Protein AF-A0A497EJT6-F1 (afdb_monomer_lite)

Sequence (104 aa):
PKTLKIIAVISSKITLRERIAQTGYWKLKLMQDEVTKHIKVFFITPDEDGTLKTKKPAKKGRAIVEVDTDGSYVMSEEEVEESDKVKMFDKFIEDLKSLVNEKR

Structure (mmCIF, N/CA/C/O backbone):
data_AF-A0A497EJT6-F1
#
_entry.id   AF-A0A497EJT6-F1
#
loop_
_atom_site.group_PDB
_atom_site.id
_atom_site.type_symbol
_atom_site.label_atom_id
_atom_site.label_alt_id
_atom_site.label_comp_id
_atom_site.label_asym_id
_atom_site.label_entity_id
_atom_site.label_seq_id
_atom_site.pdbx_PDB_ins_code
_atom_site.Cartn_x
_atom_site.Cartn_y
_atom_site.Cartn_z
_atom_site.occupancy
_atom_site.B_iso_or_equiv
_atom_site.auth_seq_id
_atom_site.auth_comp_id
_atom_site.auth_asym_id
_atom_site.auth_atom_id
_atom_site.pdbx_PDB_model_num
ATOM 1 N N . PRO A 1 1 ? -6.543 13.388 22.913 1.00 54.62 1 PRO A N 1
ATOM 2 C CA . PRO A 1 1 ? -7.496 12.274 22.655 1.00 54.62 1 PRO A CA 1
ATOM 3 C C . PRO A 1 1 ? -7.125 11.041 23.494 1.00 54.62 1 PRO A C 1
ATOM 5 O O . PRO A 1 1 ? -5.952 10.686 23.515 1.00 54.62 1 PRO A O 1
ATOM 8 N N . LYS A 1 2 ? -8.080 10.432 24.217 1.00 66.00 2 LYS A N 1
ATOM 9 C CA . LYS A 1 2 ? -7.813 9.267 25.091 1.00 66.00 2 LYS A CA 1
ATOM 10 C C . LYS A 1 2 ? -7.892 7.917 24.364 1.00 66.00 2 LYS A C 1
A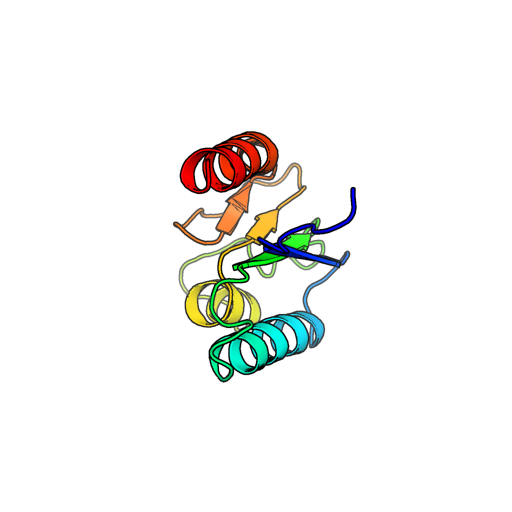TOM 12 O O . LYS A 1 2 ? -7.363 6.939 24.872 1.00 66.00 2 LYS A O 1
ATOM 17 N N . THR A 1 3 ? -8.484 7.871 23.169 1.00 80.44 3 THR A N 1
ATOM 18 C CA . THR A 1 3 ? -8.495 6.688 22.299 1.00 80.44 3 THR A CA 1
ATOM 19 C C . THR A 1 3 ? -8.356 7.128 20.838 1.00 80.44 3 THR A C 1
ATOM 21 O O . THR A 1 3 ? -9.114 7.963 20.351 1.00 80.44 3 THR A O 1
ATOM 24 N N . LEU A 1 4 ? -7.344 6.611 20.142 1.00 86.38 4 LEU A N 1
ATOM 25 C CA . LEU A 1 4 ? -7.165 6.761 18.696 1.00 86.38 4 LEU A CA 1
ATOM 26 C C . LEU A 1 4 ? -7.183 5.360 18.084 1.00 86.38 4 LEU A C 1
ATOM 28 O O . LEU A 1 4 ? -6.572 4.446 18.633 1.00 86.38 4 LEU A O 1
ATOM 32 N N . LYS A 1 5 ? -7.883 5.187 16.959 1.00 88.50 5 LYS A N 1
ATOM 33 C CA . LYS A 1 5 ? -7.905 3.925 16.212 1.00 88.50 5 LYS A CA 1
ATOM 34 C C . LYS A 1 5 ? -6.859 3.976 15.107 1.00 88.50 5 LYS A C 1
ATOM 36 O O . LYS A 1 5 ? -6.888 4.876 14.272 1.00 88.50 5 LYS A O 1
ATOM 41 N N . ILE A 1 6 ? -5.964 2.995 15.081 1.00 92.69 6 ILE A N 1
ATOM 42 C CA . ILE A 1 6 ? -5.015 2.832 13.980 1.00 92.69 6 ILE A CA 1
ATOM 43 C C . ILE A 1 6 ? -5.778 2.230 12.798 1.00 92.69 6 ILE A C 1
ATOM 45 O O . ILE A 1 6 ? -6.393 1.177 12.924 1.00 92.69 6 ILE A O 1
ATOM 49 N N . ILE A 1 7 ? -5.776 2.907 11.652 1.00 94.06 7 ILE A N 1
ATOM 50 C CA . ILE A 1 7 ? -6.479 2.434 10.447 1.00 94.06 7 ILE A CA 1
ATOM 51 C C . ILE A 1 7 ? -5.525 1.921 9.372 1.00 94.06 7 ILE A C 1
ATOM 53 O O . ILE A 1 7 ? -5.903 1.044 8.598 1.00 94.06 7 ILE A O 1
ATOM 57 N N . ALA A 1 8 ? -4.298 2.441 9.346 1.00 95.94 8 ALA A N 1
ATOM 58 C CA . ALA A 1 8 ? -3.295 2.092 8.361 1.00 95.94 8 ALA A CA 1
ATOM 59 C C . ALA A 1 8 ? -1.870 2.272 8.903 1.00 95.94 8 ALA A C 1
ATOM 61 O O . ALA A 1 8 ? -1.630 3.081 9.799 1.00 95.94 8 ALA A O 1
ATOM 62 N N . VAL A 1 9 ? -0.937 1.540 8.304 1.00 96.81 9 VAL A N 1
ATOM 63 C CA . VAL A 1 9 ? 0.513 1.691 8.414 1.00 96.81 9 VAL A CA 1
ATOM 64 C C . VAL A 1 9 ? 1.047 2.051 7.033 1.00 96.81 9 VAL A C 1
ATOM 66 O O . VAL A 1 9 ? 0.678 1.432 6.035 1.00 96.81 9 VAL A O 1
ATOM 69 N N . ILE A 1 10 ? 1.934 3.041 6.986 1.00 96.69 10 ILE A N 1
ATOM 70 C CA . ILE A 1 10 ? 2.611 3.480 5.767 1.00 96.69 10 ILE A CA 1
ATOM 71 C C . ILE A 1 10 ? 4.090 3.119 5.892 1.00 96.69 10 ILE A C 1
ATOM 73 O O . ILE A 1 10 ? 4.803 3.652 6.741 1.00 96.69 10 ILE A O 1
ATOM 77 N N . SER A 1 11 ? 4.555 2.217 5.034 1.00 96.44 11 SER A N 1
ATOM 78 C CA . SER A 1 11 ? 5.971 1.886 4.884 1.00 96.44 11 SER A CA 1
ATOM 79 C C . SER A 1 11 ? 6.550 2.732 3.751 1.00 96.44 11 SER A C 1
ATOM 81 O O . SER A 1 11 ? 6.297 2.457 2.581 1.00 96.44 11 SER A O 1
ATOM 83 N N . SER A 1 12 ? 7.286 3.794 4.094 1.00 94.88 12 SER A N 1
ATOM 84 C CA . SER A 1 12 ? 7.913 4.694 3.116 1.00 94.88 12 SER A CA 1
ATOM 85 C C . SER A 1 12 ? 9.380 4.324 2.907 1.00 94.88 12 SER A C 1
ATOM 87 O O . SER A 1 12 ? 10.153 4.285 3.873 1.00 94.88 12 SER A O 1
ATOM 89 N N . LYS A 1 13 ? 9.764 3.997 1.668 1.00 92.44 13 LYS A N 1
ATOM 90 C CA . LYS A 1 13 ? 11.119 3.550 1.306 1.00 92.44 13 LYS A CA 1
ATOM 91 C C . LYS A 1 13 ? 11.493 4.028 -0.091 1.00 92.44 13 LYS A C 1
ATOM 93 O O . LYS A 1 13 ? 10.682 3.989 -1.004 1.00 92.44 13 LYS A O 1
ATOM 98 N N . ILE A 1 14 ? 12.767 4.366 -0.277 1.00 91.50 14 ILE A N 1
ATOM 99 C CA . ILE A 1 14 ? 13.283 4.808 -1.580 1.00 91.50 14 ILE A CA 1
ATOM 100 C C . ILE A 1 14 ? 13.280 3.662 -2.613 1.00 91.50 14 ILE A C 1
ATOM 102 O O . ILE A 1 14 ? 12.866 3.858 -3.744 1.00 91.50 14 ILE A O 1
ATOM 106 N N . THR A 1 15 ? 13.663 2.441 -2.220 1.00 87.31 15 THR A N 1
ATOM 107 C CA . THR A 1 15 ? 13.670 1.269 -3.123 1.00 87.31 15 THR A CA 1
ATOM 108 C C . THR A 1 15 ? 13.069 0.029 -2.463 1.00 87.31 15 THR A C 1
ATOM 110 O O . THR A 1 15 ? 13.027 -0.069 -1.229 1.00 87.31 15 THR A O 1
ATOM 113 N N . LEU A 1 16 ? 12.636 -0.945 -3.265 1.00 86.56 16 LEU A N 1
ATOM 114 C CA . LEU A 1 16 ? 11.903 -2.113 -2.775 1.00 86.56 16 LEU A CA 1
ATOM 115 C C . LEU A 1 16 ? 12.819 -3.186 -2.186 1.00 86.56 16 LEU A C 1
ATOM 117 O O . LEU A 1 16 ? 12.603 -3.581 -1.041 1.00 86.56 16 LEU A O 1
ATOM 121 N N . ARG A 1 17 ? 13.825 -3.644 -2.947 1.00 86.06 17 ARG A N 1
ATOM 122 C CA . ARG A 1 17 ? 14.736 -4.768 -2.617 1.00 86.06 17 ARG A CA 1
ATOM 123 C C . ARG A 1 17 ? 14.083 -5.842 -1.715 1.00 86.06 17 ARG A C 1
ATOM 125 O O . ARG A 1 17 ? 12.968 -6.282 -1.978 1.00 86.06 17 ARG A O 1
ATOM 132 N N . GLU A 1 18 ? 14.738 -6.273 -0.642 1.00 88.06 18 GLU A N 1
ATOM 133 C CA . GLU A 1 18 ? 14.186 -7.177 0.377 1.00 88.06 18 GLU A CA 1
ATOM 134 C C . GLU A 1 18 ? 13.147 -6.508 1.295 1.00 88.06 18 GLU A C 1
ATOM 136 O O . GLU A 1 18 ? 12.369 -7.182 1.974 1.00 88.06 18 GLU A O 1
ATOM 141 N N . ARG A 1 19 ? 13.096 -5.174 1.302 1.00 89.31 19 ARG A N 1
ATOM 142 C CA . ARG A 1 19 ? 12.249 -4.364 2.189 1.00 89.31 19 ARG A CA 1
ATOM 143 C C . ARG A 1 19 ? 10.766 -4.521 1.873 1.00 89.31 19 ARG A C 1
ATOM 145 O O . ARG A 1 19 ? 9.940 -4.420 2.778 1.00 89.31 19 ARG A O 1
ATOM 152 N N . ILE A 1 20 ? 10.414 -4.827 0.623 1.00 93.44 20 ILE A N 1
ATOM 153 C CA . ILE A 1 20 ? 9.016 -5.097 0.275 1.00 93.44 20 ILE A CA 1
ATOM 154 C C . ILE A 1 20 ? 8.502 -6.397 0.903 1.00 93.44 20 ILE A C 1
ATOM 156 O O . ILE A 1 20 ? 7.378 -6.434 1.399 1.00 93.44 20 ILE A O 1
ATOM 160 N N . ALA A 1 21 ? 9.352 -7.425 0.992 1.00 94.31 21 ALA A N 1
ATOM 161 C CA . ALA A 1 21 ? 9.010 -8.666 1.683 1.00 94.31 21 ALA A CA 1
ATOM 162 C C . ALA A 1 21 ? 8.815 -8.433 3.191 1.00 94.31 21 ALA A C 1
ATOM 164 O O . ALA A 1 21 ? 7.927 -9.027 3.795 1.00 94.31 21 ALA A O 1
ATOM 165 N N . GLN A 1 22 ? 9.585 -7.518 3.794 1.00 95.00 22 GLN A N 1
ATOM 166 C CA . GLN A 1 22 ? 9.388 -7.115 5.192 1.00 95.00 22 GLN A CA 1
ATOM 167 C C . GLN A 1 22 ? 8.034 -6.415 5.398 1.00 95.00 22 GLN A C 1
ATOM 169 O O . GLN A 1 22 ? 7.341 -6.706 6.371 1.00 95.00 22 GLN A O 1
ATOM 174 N N . THR A 1 23 ? 7.630 -5.528 4.480 1.00 96.19 23 THR A N 1
ATOM 175 C CA . THR A 1 23 ? 6.304 -4.884 4.522 1.00 96.19 23 THR A CA 1
ATOM 176 C C . THR A 1 23 ? 5.177 -5.918 4.398 1.00 96.19 23 THR A C 1
ATOM 178 O O . THR A 1 23 ? 4.254 -5.904 5.213 1.00 96.19 23 THR A O 1
ATOM 181 N N . GLY A 1 24 ? 5.274 -6.850 3.441 1.00 96.31 24 GLY A N 1
ATOM 182 C CA . GLY A 1 24 ? 4.304 -7.942 3.282 1.00 96.31 24 GLY A CA 1
ATOM 183 C C . GLY A 1 24 ? 4.219 -8.841 4.521 1.00 96.31 24 GLY A C 1
ATOM 184 O O . GLY A 1 24 ? 3.131 -9.135 5.014 1.00 96.31 24 GLY A O 1
ATOM 185 N N . TYR A 1 25 ? 5.365 -9.191 5.116 1.00 96.44 25 TYR A N 1
ATOM 186 C CA . TYR A 1 25 ? 5.417 -9.951 6.367 1.00 96.44 25 TYR A CA 1
ATOM 187 C C . TYR A 1 25 ? 4.659 -9.259 7.509 1.00 96.44 25 TYR A C 1
ATOM 189 O O . TYR A 1 25 ? 3.883 -9.904 8.216 1.00 96.44 25 TYR A O 1
ATOM 197 N N . TRP A 1 26 ? 4.825 -7.944 7.678 1.00 96.56 26 TRP A N 1
ATOM 198 C CA . TRP A 1 26 ? 4.090 -7.201 8.702 1.00 96.56 26 TRP A CA 1
ATOM 199 C C . TRP A 1 26 ? 2.590 -7.153 8.439 1.00 96.56 26 TRP A C 1
ATOM 201 O O . TRP A 1 26 ? 1.821 -7.285 9.391 1.00 96.56 26 TRP A O 1
ATOM 211 N N . LYS A 1 27 ? 2.151 -7.045 7.177 1.00 97.19 27 LYS A N 1
ATOM 212 C CA . LYS A 1 27 ? 0.726 -7.190 6.853 1.00 97.19 27 LYS A CA 1
ATOM 213 C C . LYS A 1 27 ? 0.223 -8.549 7.340 1.00 97.19 27 LYS A C 1
ATOM 215 O O . LYS A 1 27 ? -0.749 -8.605 8.096 1.00 97.19 27 LYS A O 1
ATOM 220 N N . LEU A 1 28 ? 0.894 -9.636 6.959 1.00 96.69 28 LEU A N 1
ATOM 221 C CA . LEU A 1 28 ? 0.506 -10.987 7.371 1.00 96.69 28 LEU A CA 1
ATOM 222 C C . LEU A 1 28 ? 0.425 -11.111 8.898 1.00 96.69 28 LEU A C 1
ATOM 224 O O . LEU A 1 28 ? -0.533 -11.688 9.405 1.00 96.69 28 LEU A O 1
ATOM 228 N N . LYS A 1 29 ? 1.369 -10.514 9.636 1.00 97.31 29 LYS A N 1
ATOM 229 C CA . LYS A 1 29 ? 1.339 -10.497 11.105 1.00 97.31 29 LYS A CA 1
ATOM 230 C C . LYS A 1 29 ? 0.163 -9.726 11.685 1.00 97.31 29 LYS A C 1
ATOM 232 O O . LYS A 1 29 ? -0.504 -10.255 12.565 1.00 97.31 29 LYS A O 1
ATOM 237 N N . LEU A 1 30 ? -0.137 -8.538 11.168 1.00 97.44 30 LEU A N 1
ATOM 238 C CA . LEU A 1 30 ? -1.305 -7.772 11.609 1.00 97.44 30 LEU A CA 1
ATOM 239 C C . LEU A 1 30 ? -2.611 -8.513 11.287 1.00 97.44 30 LEU A C 1
ATOM 241 O O . LEU A 1 30 ? -3.560 -8.482 12.055 1.00 97.44 30 LEU A O 1
ATOM 245 N N . MET A 1 31 ? -2.666 -9.230 10.166 1.00 97.06 31 MET A N 1
ATOM 246 C CA . MET A 1 31 ? -3.845 -10.001 9.765 1.00 97.06 31 MET A CA 1
ATOM 247 C C . MET A 1 31 ? -4.136 -11.211 10.666 1.00 97.06 31 MET A C 1
ATOM 249 O O . MET A 1 31 ? -5.284 -11.639 10.730 1.00 97.06 3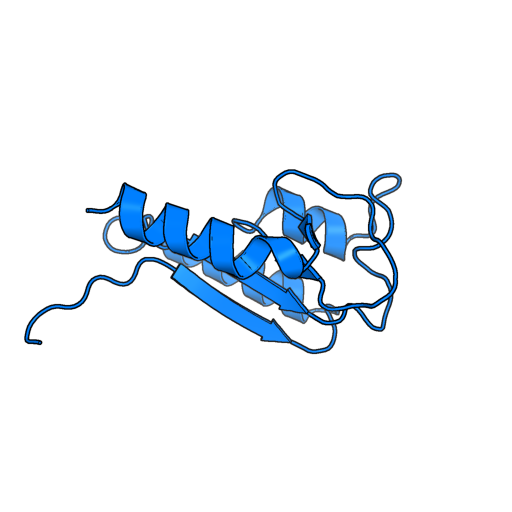1 MET A O 1
ATOM 253 N N . GLN A 1 32 ? -3.122 -11.761 11.340 1.00 97.50 32 GLN A N 1
ATOM 254 C CA . GLN A 1 32 ? -3.250 -12.949 12.195 1.00 97.50 32 GLN A CA 1
ATOM 255 C C . GLN A 1 32 ? -3.896 -12.662 13.558 1.00 97.50 32 GLN A C 1
ATOM 257 O O . GLN A 1 32 ? -4.277 -13.604 14.247 1.00 97.50 32 GLN A O 1
ATOM 262 N N . ASP A 1 33 ? -4.022 -11.394 13.952 1.00 96.94 33 ASP A N 1
ATOM 263 C CA . ASP A 1 33 ? -4.540 -10.997 15.260 1.00 96.94 33 ASP A CA 1
ATOM 264 C C . ASP A 1 33 ? -5.857 -10.219 15.111 1.00 96.94 33 ASP A C 1
ATOM 266 O O . ASP A 1 33 ? -5.938 -9.226 14.387 1.00 96.94 33 ASP A O 1
ATOM 270 N N . GLU A 1 34 ? -6.901 -10.649 15.823 1.00 96.50 34 GLU A N 1
ATOM 271 C CA . GLU A 1 34 ? -8.242 -10.048 15.791 1.00 96.50 34 GLU A CA 1
ATOM 272 C C . GLU A 1 34 ? -8.254 -8.545 16.119 1.00 96.50 34 GLU A C 1
ATOM 274 O O . GLU A 1 34 ? -9.031 -7.782 15.535 1.00 96.50 34 GLU A O 1
ATOM 279 N N . VAL A 1 35 ? -7.360 -8.097 17.002 1.00 95.44 35 VAL A N 1
ATOM 280 C CA . VAL A 1 35 ? -7.232 -6.695 17.406 1.00 95.44 35 VAL A CA 1
ATOM 281 C C . VAL A 1 35 ? -6.600 -5.864 16.294 1.00 95.44 35 VAL A C 1
ATOM 283 O O . VAL A 1 35 ? -6.933 -4.689 16.163 1.00 95.44 35 VAL A O 1
ATOM 286 N N . THR A 1 36 ? -5.736 -6.438 15.452 1.00 96.81 36 THR A N 1
ATOM 287 C CA . THR A 1 36 ? -4.947 -5.675 14.462 1.00 96.81 36 THR A CA 1
ATOM 288 C C . THR A 1 36 ? -5.279 -5.971 12.998 1.00 96.81 36 THR A C 1
ATOM 290 O O . THR A 1 36 ? -4.904 -5.185 12.125 1.00 96.81 36 THR A O 1
ATOM 293 N N . LYS A 1 37 ? -6.091 -6.997 12.701 1.00 97.00 37 LYS A N 1
ATOM 294 C CA . LYS A 1 37 ? -6.420 -7.426 11.324 1.00 97.00 37 LYS A CA 1
ATOM 295 C C . LYS A 1 37 ? -7.057 -6.354 10.447 1.00 97.00 37 LYS A C 1
ATOM 297 O O . LYS A 1 37 ? -6.991 -6.423 9.220 1.00 97.00 37 LYS A O 1
ATOM 302 N N . HIS A 1 38 ? -7.665 -5.357 11.082 1.00 94.75 38 HIS A N 1
ATOM 303 C CA . HIS A 1 38 ? -8.332 -4.229 10.443 1.00 94.75 38 HIS A CA 1
ATOM 304 C C . HIS A 1 38 ? -7.381 -3.122 9.956 1.00 94.75 38 HIS A C 1
ATOM 306 O O . HIS A 1 38 ? -7.855 -2.171 9.320 1.00 94.75 38 HIS A O 1
ATOM 312 N N . ILE A 1 39 ? -6.091 -3.202 10.301 1.00 96.75 39 ILE A N 1
ATOM 313 C CA . ILE A 1 39 ? -5.061 -2.232 9.926 1.00 96.75 39 ILE A CA 1
ATOM 314 C C . ILE A 1 39 ? -4.597 -2.531 8.499 1.00 96.75 39 ILE A C 1
ATOM 316 O O . ILE A 1 39 ? -4.176 -3.648 8.185 1.00 96.75 39 ILE A O 1
ATOM 320 N N . LYS A 1 40 ? -4.684 -1.514 7.641 1.00 96.88 40 LYS A N 1
ATOM 321 C CA . LYS A 1 40 ? -4.211 -1.556 6.255 1.00 96.88 40 LYS A CA 1
ATOM 322 C C . LYS A 1 40 ? -2.708 -1.301 6.182 1.00 96.88 40 LYS A C 1
ATOM 324 O O . LYS A 1 40 ? -2.202 -0.483 6.941 1.00 96.88 40 LYS A O 1
ATOM 329 N N . VAL A 1 41 ? -1.983 -1.962 5.286 1.00 97.75 41 VAL A N 1
ATOM 330 C CA . VAL A 1 41 ? -0.539 -1.735 5.103 1.00 97.75 41 VAL A CA 1
ATOM 331 C C . VAL A 1 41 ? -0.258 -1.269 3.683 1.00 97.75 41 VAL A C 1
ATOM 333 O O . VAL A 1 41 ? -0.408 -2.035 2.732 1.00 97.75 41 VAL A O 1
ATOM 336 N N . PHE A 1 42 ? 0.191 -0.020 3.564 1.00 97.44 42 PHE A N 1
ATOM 337 C CA . PHE A 1 42 ? 0.552 0.604 2.296 1.00 97.44 42 PHE A CA 1
ATOM 338 C C . PHE A 1 42 ? 2.062 0.779 2.164 1.00 97.44 42 PHE A C 1
ATOM 340 O O . PHE A 1 42 ? 2.764 1.034 3.149 1.00 97.44 42 PHE A O 1
ATOM 347 N N . PHE A 1 43 ? 2.555 0.688 0.932 1.00 97.00 43 PHE A N 1
ATOM 348 C CA . PHE A 1 43 ? 3.954 0.931 0.593 1.00 97.00 43 PHE A CA 1
ATOM 349 C C . PHE A 1 43 ? 4.101 2.178 -0.282 1.00 97.00 43 PHE A C 1
ATOM 351 O O . PHE A 1 43 ? 3.484 2.266 -1.338 1.00 97.00 43 PHE A O 1
ATOM 358 N N . ILE A 1 44 ? 4.922 3.143 0.121 1.00 96.75 44 ILE A N 1
ATOM 359 C CA . ILE A 1 44 ? 5.139 4.377 -0.649 1.00 96.75 44 ILE A CA 1
ATOM 360 C C . ILE A 1 44 ? 6.598 4.444 -1.073 1.00 96.75 44 ILE A C 1
ATOM 362 O O . ILE A 1 44 ? 7.494 4.243 -0.247 1.00 96.75 44 ILE A O 1
ATOM 366 N N . THR A 1 45 ? 6.836 4.701 -2.358 1.00 96.31 45 THR A N 1
ATOM 367 C CA . THR A 1 45 ? 8.182 4.633 -2.926 1.00 96.31 45 THR A CA 1
ATOM 368 C C . THR A 1 45 ? 8.336 5.468 -4.197 1.00 96.31 45 THR A C 1
ATOM 370 O O . THR A 1 45 ? 7.384 5.560 -4.961 1.00 96.31 45 THR A O 1
ATOM 373 N N . PRO A 1 46 ? 9.513 6.055 -4.465 1.00 95.56 46 PRO A N 1
ATOM 374 C CA . PRO A 1 46 ? 9.851 6.575 -5.786 1.00 95.56 46 PRO A CA 1
ATOM 375 C C . PRO A 1 46 ? 10.183 5.477 -6.817 1.00 95.56 46 PRO A C 1
ATOM 377 O O . PRO A 1 46 ? 10.290 5.792 -7.992 1.00 95.56 46 PRO A O 1
ATOM 380 N N . ASP A 1 47 ? 10.325 4.204 -6.411 1.00 93.75 47 ASP A N 1
ATOM 381 C CA . ASP A 1 47 ? 10.617 3.064 -7.305 1.00 93.75 47 ASP A CA 1
ATOM 382 C C . ASP A 1 47 ? 11.854 3.278 -8.204 1.00 93.75 47 ASP A C 1
ATOM 384 O O . ASP A 1 47 ? 11.831 2.967 -9.389 1.00 93.75 47 ASP A O 1
ATOM 388 N N . GLU A 1 48 ? 12.965 3.786 -7.649 1.00 89.56 48 GLU A N 1
ATOM 389 C CA .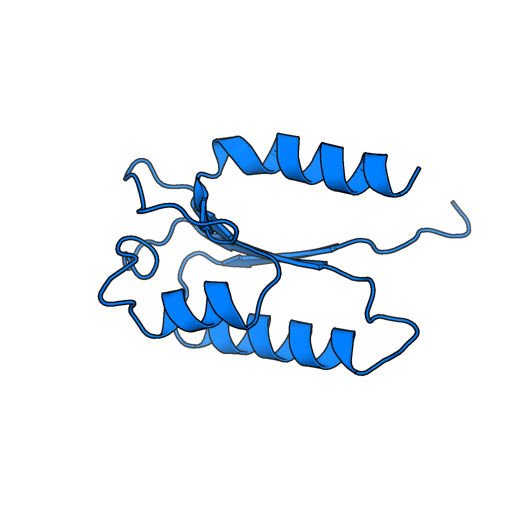 GLU A 1 48 ? 14.188 4.103 -8.423 1.00 89.56 48 GLU A CA 1
ATOM 390 C C . GLU A 1 48 ? 14.783 2.901 -9.192 1.00 89.56 48 GLU A C 1
ATOM 392 O O . GLU A 1 48 ? 15.564 3.083 -10.123 1.00 89.56 48 GLU A O 1
ATOM 397 N N . ASP A 1 49 ? 14.442 1.664 -8.810 1.00 87.56 49 ASP A N 1
ATOM 398 C CA . ASP A 1 49 ? 14.862 0.434 -9.497 1.00 87.56 49 ASP A CA 1
ATOM 399 C C . ASP A 1 49 ? 13.823 -0.098 -10.513 1.00 87.56 49 ASP A C 1
ATOM 401 O O . ASP A 1 49 ? 14.014 -1.161 -11.127 1.00 87.56 49 ASP A O 1
ATOM 405 N N . GLY A 1 50 ? 12.727 0.641 -10.716 1.00 91.75 50 GLY A N 1
ATOM 406 C CA . GLY A 1 50 ? 11.649 0.328 -11.652 1.00 91.75 50 GLY A CA 1
ATOM 407 C C . GLY A 1 50 ? 11.013 -1.031 -11.374 1.00 91.75 50 GLY A C 1
ATOM 408 O O . GLY A 1 50 ? 10.687 -1.776 -12.310 1.00 91.75 50 GLY A O 1
ATOM 409 N N . THR A 1 51 ? 10.948 -1.449 -10.108 1.00 93.81 51 THR A N 1
ATOM 410 C CA . THR A 1 51 ? 10.423 -2.759 -9.716 1.00 93.81 51 THR A CA 1
ATOM 411 C C . THR A 1 51 ? 8.922 -2.853 -9.958 1.00 93.81 51 THR A C 1
ATOM 413 O O . THR A 1 51 ? 8.429 -3.935 -10.290 1.00 93.81 51 THR A O 1
ATOM 416 N N . LEU A 1 52 ? 8.204 -1.742 -9.815 1.00 95.44 52 LEU A N 1
ATOM 417 C CA . LEU A 1 52 ? 6.753 -1.665 -9.936 1.00 95.44 52 LEU A CA 1
ATOM 418 C C . LEU A 1 52 ? 6.273 -1.281 -11.336 1.00 95.44 52 LEU A C 1
ATOM 420 O O . LEU A 1 52 ? 5.078 -1.400 -11.593 1.00 95.44 52 LEU A O 1
ATOM 424 N N . LYS A 1 53 ? 7.174 -0.891 -12.242 1.00 94.31 53 LYS A N 1
ATOM 425 C CA . LYS A 1 53 ? 6.847 -0.349 -13.570 1.00 94.31 53 LYS A CA 1
ATOM 426 C C . LYS A 1 53 ? 5.954 -1.241 -14.441 1.00 94.31 53 LYS A C 1
ATOM 428 O O . LYS A 1 53 ? 4.988 -0.751 -15.013 1.00 94.31 53 LYS A O 1
ATOM 433 N N . THR A 1 54 ? 6.255 -2.537 -14.538 1.00 94.75 54 THR A N 1
ATOM 434 C CA . THR A 1 54 ? 5.566 -3.474 -15.447 1.00 94.75 54 THR A CA 1
ATOM 435 C C . THR A 1 54 ? 4.725 -4.484 -14.670 1.00 94.75 54 THR A C 1
ATOM 437 O O . THR A 1 54 ? 5.212 -5.131 -13.737 1.00 94.75 54 THR A O 1
ATOM 440 N N . LYS A 1 55 ? 3.470 -4.668 -15.084 1.00 94.38 55 LYS A N 1
ATOM 441 C CA . LYS A 1 55 ? 2.512 -5.611 -14.496 1.00 94.38 55 LYS A CA 1
ATOM 442 C C . LYS A 1 55 ? 2.710 -7.025 -15.027 1.00 94.38 55 LYS A C 1
ATOM 444 O O . LYS A 1 55 ? 2.564 -7.983 -14.269 1.00 94.38 55 LYS A O 1
ATOM 449 N N . LYS A 1 56 ? 3.032 -7.191 -16.316 1.00 93.56 56 LYS A N 1
ATOM 450 C CA . LYS A 1 56 ? 3.264 -8.510 -16.932 1.00 93.56 56 LYS A CA 1
ATOM 451 C C . LYS A 1 56 ? 4.456 -8.502 -17.906 1.00 93.56 56 LYS A C 1
ATOM 453 O O . LYS A 1 56 ? 4.410 -7.767 -18.884 1.00 93.56 56 LYS A O 1
ATOM 458 N N . PRO A 1 57 ? 5.470 -9.364 -17.701 1.00 92.81 57 PRO A N 1
ATOM 459 C CA . PRO A 1 57 ? 5.652 -10.244 -16.546 1.00 92.81 57 PRO A CA 1
ATOM 460 C C . PRO A 1 57 ? 5.971 -9.441 -15.274 1.00 92.81 57 PRO A C 1
ATOM 462 O O . PRO A 1 57 ? 6.785 -8.521 -15.297 1.00 92.81 57 PRO A O 1
ATOM 465 N N . ALA A 1 58 ? 5.339 -9.797 -14.152 1.00 94.25 58 ALA A N 1
ATOM 466 C CA . ALA A 1 58 ? 5.589 -9.126 -12.881 1.00 94.25 58 ALA A CA 1
ATOM 467 C C . ALA A 1 58 ? 6.984 -9.480 -12.345 1.00 94.25 58 ALA A C 1
ATOM 469 O O . ALA A 1 58 ? 7.324 -10.656 -12.182 1.00 94.25 58 ALA A O 1
ATOM 470 N N . LYS A 1 59 ? 7.774 -8.461 -11.986 1.00 94.88 59 LYS A N 1
ATOM 471 C CA . LYS A 1 59 ? 8.957 -8.655 -11.134 1.00 94.88 59 LYS A CA 1
ATOM 472 C C . LYS A 1 59 ? 8.511 -9.165 -9.757 1.00 94.88 59 LYS A C 1
ATOM 474 O O . LYS A 1 59 ? 7.426 -8.833 -9.283 1.00 94.88 59 LYS A O 1
ATOM 479 N N . LYS A 1 60 ? 9.381 -9.908 -9.062 1.00 93.81 60 LYS A N 1
ATOM 480 C CA . LYS A 1 60 ? 9.088 -10.468 -7.726 1.00 93.81 60 LYS A CA 1
ATOM 481 C C . LYS A 1 60 ? 8.537 -9.419 -6.749 1.00 93.81 60 LYS A C 1
ATOM 483 O O . LYS A 1 60 ? 7.569 -9.695 -6.051 1.00 93.81 60 LYS A O 1
ATOM 488 N N . GLY A 1 61 ? 9.132 -8.224 -6.713 1.00 94.38 61 GLY A N 1
ATOM 489 C CA . GLY A 1 61 ? 8.669 -7.144 -5.839 1.00 94.38 61 GLY A CA 1
ATOM 490 C C . GLY A 1 61 ? 7.244 -6.691 -6.160 1.00 94.38 61 GLY A C 1
ATOM 491 O O . GLY A 1 61 ? 6.434 -6.591 -5.245 1.00 94.38 61 GLY A O 1
ATOM 492 N N . ARG A 1 62 ? 6.910 -6.520 -7.447 1.00 96.00 62 ARG A N 1
ATOM 493 C CA . ARG A 1 62 ? 5.553 -6.183 -7.903 1.00 96.00 62 ARG A CA 1
ATOM 494 C C . ARG A 1 62 ? 4.532 -7.237 -7.482 1.00 96.00 62 ARG A C 1
ATOM 496 O O . ARG A 1 62 ? 3.488 -6.879 -6.950 1.00 96.00 62 ARG A O 1
ATOM 503 N N . ALA A 1 63 ? 4.860 -8.518 -7.648 1.00 96.12 63 ALA A N 1
ATOM 504 C CA . ALA A 1 63 ? 3.984 -9.609 -7.224 1.00 96.12 63 ALA A CA 1
ATOM 505 C C . ALA A 1 63 ? 3.709 -9.576 -5.709 1.00 96.12 63 ALA A C 1
ATOM 507 O O . ALA A 1 63 ? 2.562 -9.709 -5.296 1.00 96.12 63 ALA A O 1
ATOM 508 N N . ILE A 1 64 ? 4.732 -9.325 -4.883 1.00 95.50 64 ILE A N 1
ATOM 509 C CA . ILE A 1 64 ? 4.565 -9.194 -3.424 1.00 95.50 64 ILE A CA 1
ATOM 510 C C . ILE A 1 64 ? 3.649 -8.012 -3.084 1.00 95.50 64 ILE A C 1
ATOM 512 O O . ILE A 1 64 ? 2.792 -8.141 -2.219 1.00 95.50 64 ILE A O 1
ATOM 516 N N . VAL A 1 65 ? 3.787 -6.869 -3.763 1.00 95.88 65 VAL A N 1
ATOM 517 C CA . VAL A 1 65 ? 2.901 -5.713 -3.524 1.00 95.88 65 VAL A CA 1
ATOM 518 C C . VAL A 1 65 ? 1.449 -6.059 -3.828 1.00 95.88 65 VAL A C 1
ATOM 520 O O . VAL A 1 65 ? 0.556 -5.804 -3.027 1.00 95.88 65 VAL A O 1
ATOM 523 N N . GLU A 1 66 ? 1.201 -6.676 -4.977 1.00 96.38 66 GLU A N 1
ATOM 524 C CA . GLU A 1 66 ? -0.162 -6.988 -5.401 1.00 96.38 66 GLU A CA 1
ATOM 525 C C . GLU A 1 66 ? -0.797 -8.128 -4.594 1.00 96.38 66 GLU A C 1
ATOM 527 O O . GLU A 1 66 ? -2.017 -8.177 -4.443 1.00 96.38 66 GLU A O 1
ATOM 532 N N . VAL A 1 67 ? -0.012 -9.038 -4.025 1.00 95.44 67 VAL A N 1
ATOM 533 C CA . VAL A 1 67 ? -0.558 -10.173 -3.267 1.00 95.44 67 VAL A CA 1
ATOM 534 C C . VAL A 1 67 ? -0.592 -9.877 -1.767 1.00 95.44 67 VAL A C 1
ATOM 536 O O . VAL A 1 67 ? -1.653 -9.996 -1.151 1.00 95.44 67 VAL A O 1
ATOM 539 N N . ASP A 1 68 ? 0.512 -9.394 -1.197 1.00 96.06 68 ASP A N 1
ATOM 540 C CA . ASP A 1 68 ? 0.764 -9.416 0.250 1.00 96.06 68 ASP A CA 1
ATOM 541 C C . ASP A 1 68 ? 0.575 -8.063 0.960 1.00 96.06 68 ASP A C 1
ATOM 543 O O . ASP A 1 68 ? 0.691 -7.999 2.186 1.00 96.06 68 ASP A O 1
ATOM 547 N N . THR A 1 69 ? 0.280 -6.971 0.244 1.00 96.62 69 THR A N 1
ATOM 548 C CA . THR A 1 69 ? -0.027 -5.658 0.853 1.00 96.62 69 THR A CA 1
ATOM 549 C C . THR A 1 69 ? -1.454 -5.195 0.538 1.00 96.62 69 THR A C 1
ATOM 551 O O . THR A 1 69 ? -2.173 -5.826 -0.244 1.00 96.62 69 THR A O 1
ATOM 554 N N . ASP A 1 70 ? -1.896 -4.102 1.174 1.00 97.31 70 ASP A N 1
ATOM 555 C CA . ASP A 1 70 ? -3.173 -3.446 0.852 1.00 97.31 70 ASP A CA 1
ATOM 556 C C . ASP A 1 70 ? -3.034 -2.399 -0.267 1.00 97.31 70 ASP A C 1
ATOM 558 O O . ASP A 1 70 ? -4.039 -1.864 -0.726 1.00 97.31 70 ASP A O 1
ATOM 562 N N . GLY A 1 71 ? -1.810 -2.114 -0.717 1.00 96.56 71 GLY A N 1
ATOM 563 C CA . GLY A 1 71 ? -1.548 -1.231 -1.845 1.00 96.56 71 GLY A CA 1
ATOM 564 C C . GLY A 1 71 ? -0.187 -0.543 -1.787 1.00 96.56 71 GLY A C 1
ATOM 565 O O . GLY A 1 71 ? 0.547 -0.613 -0.795 1.00 96.56 71 GLY A O 1
ATOM 566 N N . SER A 1 72 ? 0.145 0.154 -2.864 1.00 97.19 72 SER A N 1
ATOM 567 C CA . SER A 1 72 ? 1.355 0.938 -3.013 1.00 97.19 72 SER A CA 1
ATOM 568 C C . SER A 1 72 ? 1.131 2.158 -3.891 1.00 97.19 72 SER A C 1
ATOM 570 O O . SER A 1 72 ? 0.338 2.116 -4.831 1.00 97.19 72 SER A O 1
ATOM 572 N N . TYR A 1 73 ? 1.863 3.223 -3.569 1.00 97.81 73 TYR A N 1
ATOM 573 C CA . TYR A 1 73 ? 1.843 4.488 -4.287 1.00 97.81 73 TYR A CA 1
ATOM 574 C C . TYR A 1 73 ? 3.250 4.839 -4.765 1.00 97.81 73 TYR A C 1
ATOM 576 O O . TYR A 1 73 ? 4.184 4.897 -3.954 1.00 97.81 73 TYR A O 1
ATOM 584 N N . VAL A 1 74 ? 3.384 5.061 -6.072 1.00 97.38 74 VAL A N 1
ATOM 585 C CA . VAL A 1 74 ? 4.651 5.358 -6.742 1.00 97.38 74 VAL A CA 1
ATOM 586 C C . VAL A 1 74 ? 4.791 6.863 -6.955 1.00 97.38 74 VAL A C 1
ATOM 588 O O . VAL A 1 74 ? 3.969 7.487 -7.622 1.00 97.38 74 VAL A O 1
ATOM 591 N N . MET A 1 75 ? 5.826 7.450 -6.358 1.00 95.38 75 MET A N 1
ATOM 592 C CA . MET A 1 75 ? 6.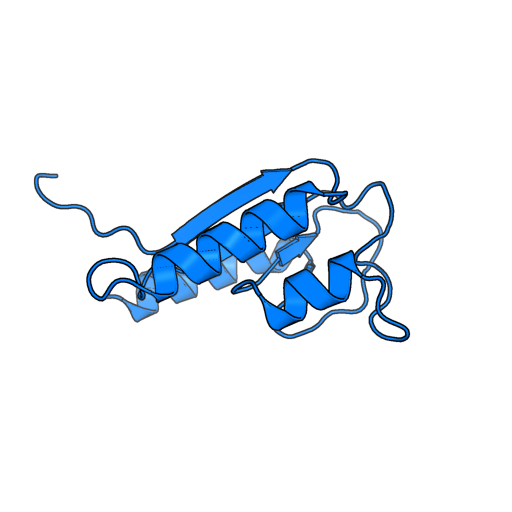153 8.875 -6.433 1.00 95.38 75 MET A CA 1
ATOM 593 C C . MET A 1 75 ? 7.284 9.088 -7.444 1.00 95.38 75 MET A C 1
ATOM 595 O O . MET A 1 75 ? 8.418 9.379 -7.069 1.00 95.38 75 MET A O 1
ATOM 599 N N . SER A 1 76 ? 6.968 8.879 -8.718 1.00 90.88 76 SER A N 1
ATOM 600 C CA . SER A 1 76 ? 7.890 9.033 -9.845 1.00 90.88 76 SER A CA 1
ATOM 601 C C . SER A 1 76 ? 7.237 9.873 -10.941 1.00 90.88 76 SER A C 1
ATOM 603 O O . SER A 1 76 ? 6.012 9.941 -11.018 1.00 90.88 76 SER A O 1
ATOM 605 N N . GLU A 1 77 ? 8.054 10.508 -11.781 1.00 89.25 77 GLU A N 1
ATOM 606 C CA . GLU A 1 77 ? 7.590 11.117 -13.035 1.00 89.25 77 GLU A CA 1
ATOM 607 C C . GLU A 1 77 ? 7.300 10.053 -14.103 1.00 89.25 77 GLU A C 1
ATOM 609 O O . GLU A 1 77 ? 6.521 10.289 -15.024 1.00 89.25 77 GLU A O 1
ATOM 614 N N . GLU A 1 78 ? 7.910 8.870 -13.984 1.00 90.62 78 GLU A N 1
ATOM 615 C CA . GLU A 1 78 ? 7.631 7.753 -14.878 1.00 90.62 78 GLU A CA 1
ATOM 616 C C . GLU A 1 78 ? 6.307 7.082 -14.511 1.00 90.62 78 GLU A C 1
ATOM 618 O O . GLU A 1 78 ? 6.100 6.667 -13.368 1.00 90.62 78 GLU A O 1
ATOM 623 N N . GLU A 1 79 ? 5.435 6.907 -15.504 1.00 92.38 79 GLU A N 1
ATOM 624 C CA . GLU A 1 79 ? 4.21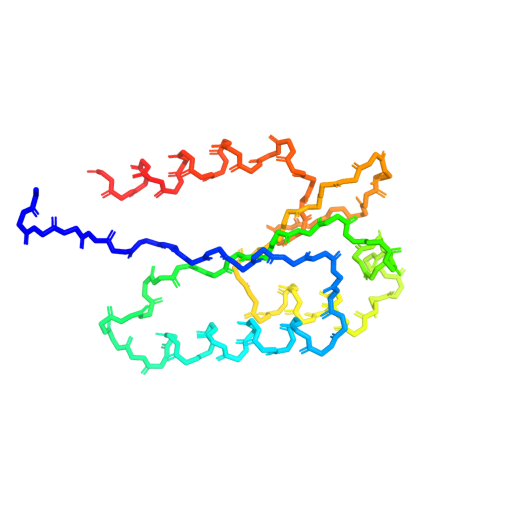7 6.124 -15.326 1.00 92.38 79 GLU A CA 1
ATOM 625 C C . GLU A 1 79 ? 4.537 4.643 -15.078 1.00 92.38 79 GLU A C 1
ATOM 627 O O . GLU A 1 79 ? 5.438 4.049 -15.686 1.00 92.38 79 GLU A O 1
ATOM 632 N N . VAL A 1 80 ? 3.746 4.031 -14.197 1.00 95.38 80 VAL A N 1
ATOM 633 C CA . VAL A 1 80 ? 3.746 2.586 -13.959 1.00 95.38 80 VAL A CA 1
ATOM 634 C C . VAL A 1 80 ? 2.445 1.978 -14.464 1.00 95.38 80 VAL A C 1
ATOM 636 O O . VAL A 1 80 ? 1.391 2.609 -14.431 1.00 95.38 80 VAL A O 1
ATOM 639 N N . GLU A 1 81 ? 2.488 0.715 -14.877 1.00 96.88 81 GLU A N 1
ATOM 640 C CA . GLU A 1 81 ? 1.272 -0.031 -15.192 1.00 96.88 81 GLU A CA 1
ATOM 641 C C . GLU A 1 81 ? 0.444 -0.231 -13.915 1.00 96.88 81 GLU A C 1
ATOM 643 O O . GLU A 1 81 ? 0.776 -1.046 -13.044 1.00 96.88 81 GLU A O 1
ATOM 648 N N . GLU A 1 82 ? -0.640 0.530 -13.780 1.00 96.94 82 GLU A N 1
ATOM 649 C CA . GLU A 1 82 ? -1.446 0.530 -12.564 1.00 96.94 82 GLU A CA 1
ATOM 650 C C . GLU A 1 82 ? -2.244 -0.773 -12.358 1.00 96.94 82 GLU A C 1
ATOM 652 O O . GLU A 1 82 ? -2.576 -1.554 -13.265 1.00 96.94 82 GLU A O 1
ATOM 657 N N . SER A 1 83 ? -2.551 -1.029 -11.094 1.00 96.88 83 SER A N 1
ATOM 658 C CA . SER A 1 83 ? -3.508 -2.032 -10.645 1.00 96.88 83 SER A CA 1
ATOM 659 C C . SER A 1 83 ? -4.241 -1.520 -9.412 1.00 96.88 83 SER A C 1
ATOM 661 O O . SER A 1 83 ? -3.920 -0.461 -8.877 1.00 96.88 83 SER A O 1
ATOM 663 N N . ASP A 1 84 ? -5.187 -2.304 -8.903 1.00 95.31 84 ASP A N 1
ATOM 664 C CA . ASP A 1 84 ? -5.926 -1.954 -7.685 1.00 95.31 84 ASP A CA 1
ATOM 665 C C . ASP A 1 84 ? -5.001 -1.695 -6.481 1.00 95.31 84 ASP A C 1
ATOM 667 O O . ASP A 1 84 ? -5.360 -0.953 -5.567 1.00 95.31 84 ASP A O 1
ATOM 671 N N . LYS A 1 85 ? -3.797 -2.287 -6.491 1.00 96.62 85 LYS A N 1
ATOM 672 C CA . LYS A 1 85 ? -2.802 -2.206 -5.416 1.00 96.62 85 LYS A CA 1
ATOM 673 C C . LYS A 1 85 ? -1.511 -1.496 -5.800 1.00 96.62 85 LYS A C 1
ATOM 675 O O . LYS A 1 85 ? -0.658 -1.345 -4.934 1.00 96.62 85 LYS A O 1
ATOM 680 N N . VAL A 1 86 ? -1.328 -1.060 -7.040 1.00 97.69 86 VAL A N 1
ATOM 681 C CA . VAL A 1 86 ? -0.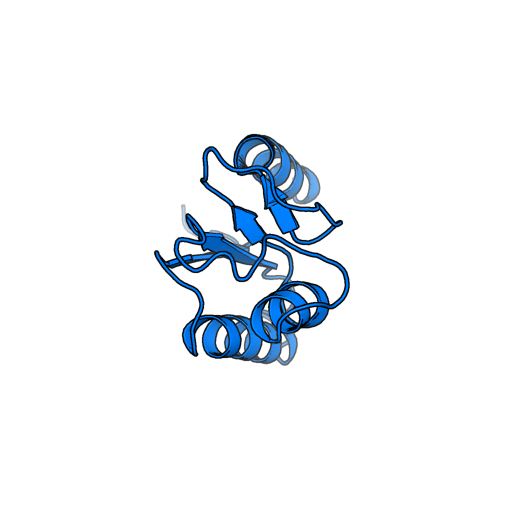196 -0.196 -7.390 1.00 97.69 86 VAL A CA 1
ATOM 682 C C . VAL A 1 86 ? -0.703 0.960 -8.212 1.00 97.69 86 VAL A C 1
ATOM 684 O O . VAL A 1 86 ? -1.200 0.773 -9.320 1.00 97.69 86 VAL A O 1
ATOM 687 N N . LYS A 1 87 ? -0.562 2.146 -7.642 1.00 97.81 87 LYS A N 1
ATOM 688 C CA . LYS A 1 87 ? -1.077 3.393 -8.180 1.00 97.81 87 LYS A CA 1
ATOM 689 C C . LYS A 1 87 ? 0.029 4.439 -8.189 1.00 97.81 87 LYS A C 1
ATOM 691 O O . LYS A 1 87 ? 0.992 4.344 -7.428 1.00 97.81 87 LYS A O 1
ATOM 696 N N . MET A 1 88 ? -0.129 5.458 -9.009 1.00 97.56 88 MET A N 1
ATOM 697 C CA . MET A 1 88 ? 0.648 6.685 -8.917 1.00 97.56 88 MET A CA 1
ATOM 698 C C . MET A 1 88 ? 0.274 7.462 -7.641 1.00 97.56 88 MET A C 1
ATOM 700 O O . MET A 1 88 ? -0.800 7.284 -7.054 1.00 97.56 88 MET A O 1
ATOM 704 N N . PHE A 1 89 ? 1.210 8.271 -7.139 1.00 96.75 89 PHE A N 1
ATOM 705 C CA . PHE A 1 89 ? 1.072 8.961 -5.851 1.00 96.75 89 PHE A CA 1
ATOM 706 C C . PHE A 1 89 ? -0.008 10.051 -5.833 1.00 96.75 89 PHE A C 1
ATOM 708 O O . PHE A 1 89 ? -0.533 10.372 -4.768 1.00 96.75 89 PHE A O 1
ATOM 715 N N . ASP A 1 90 ? -0.391 10.583 -6.991 1.00 95.44 90 ASP A N 1
ATOM 716 C CA . ASP A 1 90 ? -1.509 11.521 -7.149 1.00 95.44 90 ASP A CA 1
ATOM 717 C C . ASP A 1 90 ? -2.820 10.988 -6.536 1.00 95.44 90 ASP A C 1
ATOM 719 O O . ASP A 1 90 ? -3.576 11.755 -5.938 1.00 95.44 90 ASP A O 1
ATOM 723 N N . LYS A 1 91 ? -3.036 9.667 -6.571 1.00 96.56 91 LYS A N 1
ATOM 724 C CA . LYS A 1 91 ? -4.221 9.003 -5.996 1.00 96.56 91 LYS A CA 1
ATOM 725 C C . LYS A 1 91 ? -4.163 8.830 -4.472 1.00 96.56 91 LYS A C 1
ATOM 727 O O . LYS A 1 91 ? -5.188 8.589 -3.836 1.00 96.56 91 LYS A O 1
ATOM 732 N N . PHE A 1 92 ? -2.987 8.975 -3.852 1.00 95.44 92 PHE A N 1
ATOM 733 C CA . PHE A 1 92 ? -2.770 8.614 -2.444 1.00 95.44 92 PHE A CA 1
ATOM 734 C C . PHE A 1 92 ? -3.639 9.409 -1.467 1.00 95.44 92 PHE A C 1
ATOM 736 O O . PHE A 1 92 ? -4.244 8.839 -0.559 1.00 95.44 92 PHE A O 1
ATOM 743 N N . ILE A 1 93 ? -3.689 10.734 -1.624 1.00 95.44 93 ILE A N 1
ATOM 744 C CA . ILE A 1 93 ? -4.401 11.601 -0.676 1.00 95.44 93 ILE A CA 1
ATOM 745 C C . ILE A 1 93 ? -5.912 11.372 -0.749 1.00 95.44 93 ILE A C 1
ATOM 747 O O . ILE A 1 93 ? -6.585 11.410 0.282 1.00 95.44 93 ILE A O 1
ATOM 751 N N . GLU A 1 94 ? -6.445 11.139 -1.946 1.00 96.06 94 GLU A N 1
ATOM 752 C CA . GLU A 1 94 ? -7.860 10.833 -2.141 1.00 96.06 94 GLU A CA 1
ATOM 753 C C . GLU A 1 94 ? -8.218 9.468 -1.547 1.00 96.06 94 GLU A C 1
ATOM 755 O O . GLU A 1 94 ? -9.121 9.388 -0.713 1.00 96.06 94 GLU A O 1
ATOM 760 N N . ASP A 1 95 ? -7.441 8.429 -1.859 1.00 95.19 95 ASP A N 1
ATOM 761 C CA . ASP A 1 95 ? -7.636 7.086 -1.305 1.00 95.19 95 ASP A CA 1
ATOM 762 C C . ASP A 1 95 ? -7.533 7.083 0.233 1.00 95.19 95 ASP A C 1
ATOM 764 O O . ASP A 1 95 ? -8.328 6.438 0.924 1.00 95.19 95 ASP A O 1
ATOM 768 N N . LEU A 1 96 ? -6.598 7.855 0.802 1.00 93.12 96 LEU A N 1
ATOM 769 C CA . LEU A 1 96 ? -6.460 7.998 2.251 1.00 93.12 96 LEU A CA 1
ATOM 770 C C . LEU A 1 96 ? -7.678 8.691 2.880 1.00 93.12 96 LEU A C 1
ATOM 772 O O . LEU A 1 96 ? -8.133 8.271 3.946 1.00 93.12 96 LEU A O 1
ATOM 776 N N . LYS A 1 97 ? -8.225 9.734 2.244 1.00 94.56 97 LYS A N 1
ATOM 777 C CA . LYS A 1 97 ? -9.455 10.399 2.712 1.00 94.56 97 LYS A CA 1
ATOM 778 C C . LYS A 1 97 ? -10.644 9.444 2.680 1.00 94.56 97 LYS A C 1
ATOM 780 O O . LYS A 1 97 ? -11.389 9.394 3.658 1.00 94.56 97 LYS A O 1
ATOM 785 N N . SER A 1 98 ? -10.794 8.674 1.606 1.00 93.62 98 SER A N 1
ATOM 786 C CA . SER A 1 98 ? -11.835 7.650 1.479 1.00 93.62 98 SER A CA 1
ATOM 787 C C . SER A 1 98 ? -11.722 6.614 2.595 1.00 93.62 98 SER A C 1
ATOM 789 O O . SER A 1 98 ? -12.692 6.391 3.313 1.00 93.62 98 SER A O 1
ATOM 791 N N . LEU A 1 99 ? -10.515 6.106 2.867 1.00 92.06 99 LEU A N 1
ATOM 792 C CA . LEU A 1 99 ? -10.270 5.167 3.966 1.00 92.06 99 LEU A CA 1
ATOM 793 C C . LEU A 1 99 ? -10.625 5.743 5.349 1.00 92.06 99 LEU A C 1
ATOM 795 O O . LEU A 1 99 ? -11.116 5.023 6.220 1.00 92.06 99 LEU A O 1
ATOM 799 N N . VAL A 1 100 ? -10.349 7.029 5.582 1.00 91.38 100 VAL A N 1
ATOM 800 C CA . VAL A 1 100 ? -10.704 7.711 6.837 1.00 91.38 100 VAL A CA 1
ATOM 801 C C . VAL A 1 100 ? -12.222 7.876 6.962 1.00 91.38 100 VAL A C 1
ATOM 803 O O . VAL A 1 100 ? -12.761 7.694 8.054 1.00 91.38 100 VAL A O 1
ATOM 806 N N . ASN A 1 101 ? -12.905 8.207 5.864 1.00 89.62 101 ASN A N 1
ATOM 807 C CA . ASN A 1 101 ? -14.345 8.466 5.844 1.00 89.62 101 ASN A CA 1
ATOM 808 C C . ASN A 1 101 ? -15.191 7.186 5.857 1.00 89.62 101 ASN A C 1
ATOM 810 O O . ASN A 1 101 ? -16.233 7.187 6.493 1.00 89.62 101 ASN A O 1
ATOM 814 N N . GLU A 1 102 ? -14.732 6.082 5.260 1.00 81.12 102 GLU A N 1
ATOM 815 C CA . GLU A 1 102 ? -15.385 4.762 5.354 1.00 81.12 102 GLU A CA 1
ATOM 816 C C . GLU A 1 102 ? -15.489 4.242 6.798 1.00 81.12 102 GLU A C 1
ATOM 818 O O . GLU A 1 102 ? -16.285 3.351 7.090 1.00 81.12 102 GLU A O 1
ATOM 823 N N . LYS A 1 103 ? -14.653 4.760 7.708 1.00 61.53 103 LYS A N 1
ATOM 824 C CA . LYS A 1 103 ? -14.648 4.376 9.128 1.00 61.53 103 LYS A CA 1
ATOM 825 C C . LYS A 1 103 ? -15.367 5.376 10.043 1.00 61.53 103 LYS A C 1
ATOM 827 O O . LYS A 1 103 ? -15.339 5.151 11.257 1.00 61.53 103 LYS A O 1
ATOM 832 N N . ARG A 1 104 ? -15.938 6.459 9.502 1.00 53.75 104 ARG A N 1
ATOM 833 C CA . ARG A 1 104 ? -16.812 7.398 10.226 1.00 53.75 104 ARG A CA 1
ATOM 834 C C . ARG A 1 104 ? -18.265 6.977 10.085 1.00 53.75 104 ARG A C 1
ATOM 836 O O . ARG A 1 104 ? -18.962 7.082 11.114 1.00 53.75 104 ARG A O 1
#

pLDDT: mean 93.0, std 7.68, range [53.75, 97.81]

Radius of gyration: 13.91 Å; chains: 1; bounding box: 32×25×42 Å

Foldseek 3Di:
DVDDDAQEDEAEDAEQPCVLVVQLVVLVVLCVDPNRVRYFYEYEYQHPVCQQAEPVVHRPSNVSQVPRGQAYEHDYPDDGDDDNRYYHNVCVVVVVVVSVVVVD

Secondary structure (DSSP, 8-state):
-------EEEEE-S--TTHHHHHHHHHHHHHTSTTTTT-EEEEEE--TT-SSS-TTTTPHHHHHHHHHSSEEEE-SSS----BTTEEEGGGHHHHHHHHHHTT-